Protein AF-A0A947R229-F1 (afdb_monomer_lite)

Secondary struc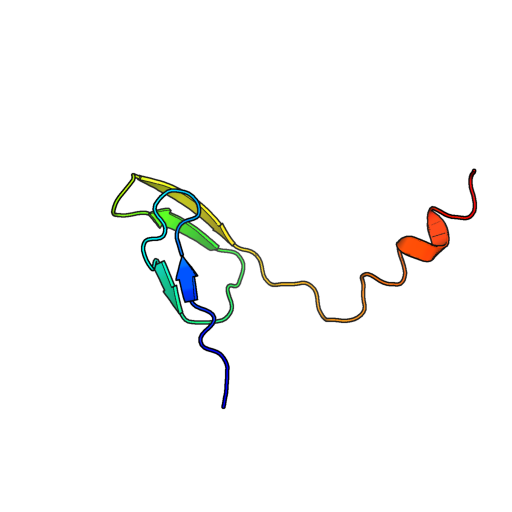ture (DSSP, 8-state):
-----EEE-TTT--EEEES---SEEEE-TTT--EEEE-PPPPTTGGGTHHHHTTS--

Foldseek 3Di:
DDAQPFDADPPPRHGPDGDFDDFDWDQDPPPRDIDTDHGDDPPPPVVPVVVVVVPPD

Structure (mmCIF, N/CA/C/O backbone):
data_AF-A0A947R229-F1
#
_entry.id   AF-A0A947R229-F1
#
loop_
_atom_site.group_PDB
_atom_site.id
_atom_site.type_symbol
_atom_site.label_atom_id
_atom_site.label_alt_id
_atom_site.label_comp_id
_atom_site.label_asym_id
_atom_site.label_entity_id
_atom_site.label_seq_id
_atom_site.pdbx_PDB_ins_code
_atom_site.Cartn_x
_atom_site.Cartn_y
_atom_site.Cartn_z
_atom_site.occupancy
_atom_site.B_iso_or_equiv
_atom_site.auth_seq_id
_atom_site.auth_comp_id
_atom_site.auth_asym_id
_atom_site.auth_atom_id
_atom_site.pdbx_PDB_model_num
ATOM 1 N N . MET A 1 1 ? 19.461 -1.998 8.253 1.00 41.22 1 MET A N 1
ATOM 2 C CA . MET A 1 1 ? 18.298 -2.446 7.453 1.00 41.22 1 MET A CA 1
ATOM 3 C C . MET A 1 1 ? 17.127 -1.508 7.726 1.00 41.22 1 MET A C 1
ATOM 5 O O . MET A 1 1 ? 16.585 -1.557 8.824 1.00 41.22 1 MET A O 1
ATOM 9 N N . LYS A 1 2 ? 16.811 -0.568 6.826 1.00 54.81 2 LYS A N 1
ATOM 10 C CA . LYS A 1 2 ? 15.912 0.551 7.156 1.00 54.81 2 LYS A CA 1
ATOM 11 C C . LYS A 1 2 ? 14.805 0.745 6.119 1.00 54.81 2 LYS A C 1
ATOM 13 O O . LYS A 1 2 ? 14.782 1.769 5.466 1.00 54.81 2 LYS A O 1
ATOM 18 N N . TYR A 1 3 ? 13.860 -0.191 6.013 1.00 52.75 3 TYR A N 1
ATOM 19 C CA . TYR A 1 3 ? 12.638 0.055 5.236 1.00 52.75 3 TYR A CA 1
ATOM 20 C C . TYR A 1 3 ? 11.417 -0.561 5.922 1.00 52.75 3 TYR A C 1
ATOM 22 O O . TYR A 1 3 ? 11.034 -1.698 5.669 1.00 52.75 3 TYR A O 1
ATOM 30 N N . LYS A 1 4 ? 10.789 0.206 6.822 1.00 57.72 4 LYS A N 1
ATOM 31 C CA . LYS A 1 4 ? 9.362 0.021 7.113 1.00 57.72 4 LYS A CA 1
ATOM 32 C C . LYS A 1 4 ? 8.588 0.913 6.143 1.00 57.72 4 LYS A C 1
ATOM 34 O O . LYS A 1 4 ? 8.175 2.007 6.509 1.00 57.72 4 LYS A O 1
ATOM 39 N N . THR A 1 5 ? 8.414 0.457 4.908 1.00 81.75 5 THR A N 1
ATOM 40 C CA . THR A 1 5 ? 7.434 1.030 3.977 1.00 81.75 5 THR A CA 1
ATOM 41 C C . THR A 1 5 ? 6.056 0.545 4.408 1.00 81.75 5 THR A C 1
ATOM 43 O O . THR A 1 5 ? 5.549 -0.495 3.988 1.00 81.75 5 THR A O 1
ATOM 46 N N . GLU A 1 6 ? 5.499 1.237 5.398 1.00 93.44 6 GLU A N 1
ATOM 47 C CA . GLU A 1 6 ? 4.131 1.009 5.843 1.00 93.44 6 GLU A CA 1
ATOM 48 C C . GLU A 1 6 ? 3.169 1.578 4.805 1.00 93.44 6 GLU A C 1
ATOM 50 O O . GLU A 1 6 ? 3.042 2.792 4.662 1.00 93.44 6 GLU A O 1
ATOM 55 N N . ASN A 1 7 ? 2.448 0.697 4.119 1.00 93.00 7 ASN A N 1
ATOM 56 C CA . ASN A 1 7 ? 1.418 1.098 3.177 1.00 93.00 7 ASN A CA 1
ATOM 57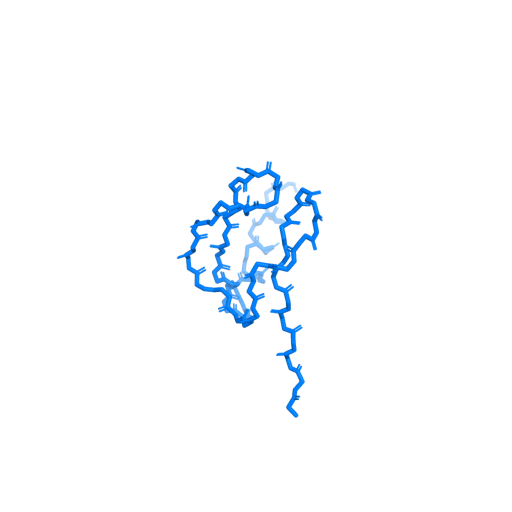 C C . ASN A 1 7 ? 0.095 1.201 3.923 1.00 93.00 7 ASN A C 1
ATOM 59 O O . ASN A 1 7 ? -0.433 0.233 4.488 1.00 93.00 7 ASN A O 1
ATOM 63 N N . ARG A 1 8 ? -0.416 2.425 3.989 1.00 95.38 8 ARG A N 1
ATOM 64 C CA . ARG A 1 8 ? -1.615 2.780 4.743 1.00 95.38 8 ARG A CA 1
ATOM 65 C C . ARG A 1 8 ? -2.715 3.184 3.782 1.00 95.38 8 ARG A C 1
ATOM 67 O O . ARG A 1 8 ? -2.449 3.756 2.731 1.00 95.38 8 ARG A O 1
ATOM 74 N N . CYS A 1 9 ? -3.953 2.908 4.175 1.00 96.94 9 CYS A N 1
ATOM 75 C CA . CYS A 1 9 ? -5.121 3.333 3.425 1.00 96.94 9 CYS A CA 1
ATOM 76 C C . CYS A 1 9 ? -5.101 4.854 3.251 1.00 96.94 9 CYS A C 1
ATOM 78 O O . CYS A 1 9 ? -4.975 5.580 4.243 1.00 96.94 9 CYS A O 1
ATOM 80 N N . TRP A 1 10 ? -5.276 5.321 2.016 1.00 95.12 10 TRP A N 1
ATOM 81 C CA . TRP A 1 10 ? -5.279 6.744 1.685 1.00 95.12 10 TRP A CA 1
ATOM 82 C C . TRP A 1 10 ? -6.333 7.514 2.488 1.00 95.12 10 TRP A C 1
ATOM 84 O O . TRP A 1 10 ? -6.025 8.562 3.059 1.00 95.12 10 TRP A O 1
ATOM 94 N N . ASN A 1 11 ? -7.523 6.918 2.620 1.00 97.81 11 ASN A N 1
ATOM 95 C CA . ASN A 1 11 ? -8.683 7.506 3.284 1.00 97.81 11 ASN A CA 1
ATOM 96 C C . ASN A 1 11 ? -8.560 7.540 4.822 1.00 97.81 11 ASN A C 1
ATOM 98 O O . ASN A 1 11 ? -8.585 8.601 5.430 1.00 97.81 11 ASN A O 1
ATOM 102 N N . CYS A 1 12 ? -8.394 6.385 5.481 1.00 97.69 12 CYS A N 1
ATOM 103 C CA . CYS A 1 12 ? -8.498 6.292 6.952 1.00 97.69 12 CYS A CA 1
ATOM 104 C C . CYS A 1 12 ? -7.175 6.014 7.688 1.00 97.69 12 CYS A C 1
ATOM 106 O O . CYS A 1 12 ? -7.178 5.703 8.884 1.00 97.69 12 CYS A O 1
ATOM 108 N N . LYS A 1 13 ? -6.051 6.006 6.963 1.00 96.88 13 LYS A N 1
ATOM 109 C CA . LYS A 1 13 ? -4.685 5.749 7.464 1.00 96.88 13 LYS A CA 1
ATOM 110 C C . LYS A 1 13 ? -4.476 4.409 8.190 1.00 96.88 13 LYS A C 1
ATOM 112 O O . LYS A 1 13 ? -3.422 4.185 8.799 1.00 96.88 13 LYS A O 1
ATOM 117 N N . LYS A 1 14 ? -5.439 3.477 8.107 1.00 97.19 14 LYS A N 1
ATOM 118 C CA . LYS A 1 14 ? -5.268 2.094 8.583 1.00 97.19 14 LYS A CA 1
ATOM 119 C C . LYS A 1 14 ? -4.078 1.463 7.870 1.00 97.19 14 LYS A C 1
ATOM 121 O O . LYS A 1 14 ? -4.008 1.532 6.648 1.00 97.19 14 LYS A O 1
ATOM 126 N N . LEU A 1 15 ? -3.186 0.825 8.624 1.00 96.69 15 LEU A N 1
ATOM 127 C CA . LEU A 1 15 ? -2.141 -0.018 8.052 1.00 96.69 15 LEU A CA 1
ATOM 128 C C . LEU A 1 15 ? -2.783 -1.159 7.258 1.00 96.69 15 LEU A C 1
ATOM 130 O O . LEU A 1 15 ? -3.588 -1.906 7.820 1.00 96.69 15 LEU A O 1
ATOM 134 N N . LEU A 1 16 ? -2.441 -1.256 5.975 1.00 95.75 16 LEU A N 1
ATOM 135 C CA . LEU A 1 16 ? -2.894 -2.332 5.099 1.00 95.75 16 LEU A CA 1
ATOM 136 C C . LEU A 1 16 ? -1.834 -3.430 5.018 1.00 95.75 16 LEU A C 1
ATOM 138 O O . LEU A 1 16 ? -2.153 -4.588 5.259 1.00 95.75 16 LEU A O 1
ATOM 142 N N . PHE A 1 17 ? -0.576 -3.064 4.762 1.00 93.50 17 PHE A N 1
ATOM 143 C CA . PHE A 1 17 ? 0.552 -3.998 4.720 1.00 93.50 17 PHE A CA 1
ATOM 144 C C . PHE A 1 17 ? 1.893 -3.271 4.917 1.00 93.50 17 PHE A C 1
ATOM 146 O O . PHE A 1 17 ? 1.957 -2.042 4.995 1.00 93.50 17 PHE A O 1
ATOM 153 N N . LYS A 1 18 ? 2.976 -4.044 5.022 1.00 92.25 18 LYS A N 1
ATOM 154 C CA . LYS A 1 18 ? 4.362 -3.559 5.085 1.00 92.25 18 LYS A CA 1
ATOM 155 C C . LYS A 1 18 ? 5.161 -4.182 3.948 1.00 92.25 18 LYS A C 1
ATOM 157 O O . LYS A 1 18 ? 4.998 -5.371 3.698 1.00 92.25 18 LYS A O 1
ATOM 162 N N . GLY A 1 19 ? 6.028 -3.400 3.317 1.00 88.38 19 GLY A N 1
ATOM 163 C CA . GLY A 1 19 ? 6.881 -3.851 2.215 1.00 88.38 19 GLY A CA 1
ATOM 164 C C . GLY A 1 19 ? 6.687 -3.013 0.957 1.00 88.38 19 GLY A C 1
ATOM 165 O O . GL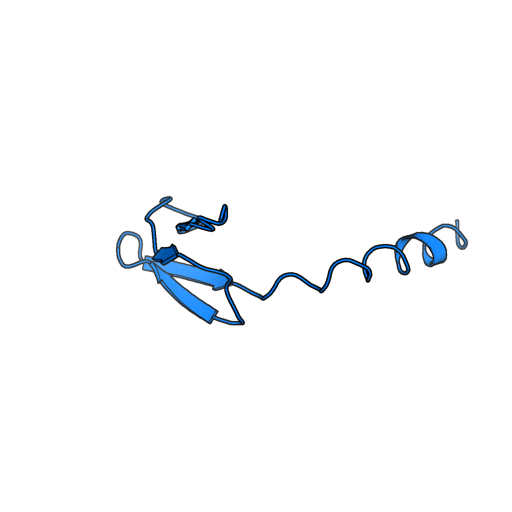Y A 1 19 ? 5.862 -2.102 0.925 1.00 88.38 19 GLY A O 1
ATOM 166 N N . THR A 1 20 ? 7.469 -3.306 -0.075 1.00 85.94 20 THR A N 1
ATOM 167 C CA . THR A 1 20 ? 7.346 -2.637 -1.372 1.00 85.94 20 THR A CA 1
ATOM 168 C C . THR A 1 20 ? 6.141 -3.209 -2.118 1.00 85.94 20 THR A C 1
ATOM 170 O O . THR A 1 20 ? 6.090 -4.424 -2.320 1.00 85.94 20 THR A O 1
ATOM 173 N N . PRO A 1 21 ? 5.153 -2.383 -2.495 1.00 84.75 21 PRO A N 1
ATOM 174 C CA . PRO A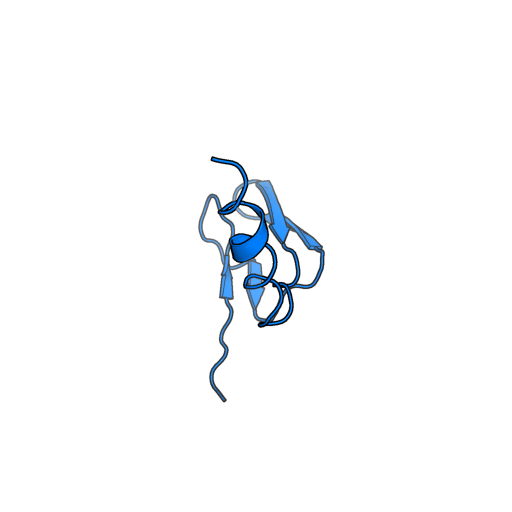 1 21 ? 4.045 -2.863 -3.302 1.00 84.75 21 PRO A CA 1
ATOM 175 C C . PRO A 1 21 ? 4.511 -3.225 -4.716 1.00 84.75 21 PRO A C 1
ATOM 177 O O . PRO A 1 21 ? 5.267 -2.485 -5.339 1.00 84.75 21 PRO A O 1
ATOM 180 N N . GLY A 1 22 ? 4.016 -4.352 -5.228 1.00 86.75 22 GLY A N 1
ATOM 181 C CA . GLY A 1 22 ? 3.832 -4.530 -6.668 1.00 86.75 22 GLY A CA 1
ATOM 182 C C . GLY A 1 22 ? 2.516 -3.885 -7.113 1.00 86.75 22 GLY A C 1
ATOM 183 O O . GLY A 1 22 ? 1.959 -3.045 -6.408 1.00 86.75 22 GLY A O 1
ATOM 184 N N . THR A 1 23 ? 1.979 -4.307 -8.256 1.00 92.06 23 THR A N 1
ATOM 185 C CA . THR A 1 23 ? 0.628 -3.900 -8.665 1.00 92.06 23 THR A CA 1
ATOM 186 C C . THR A 1 23 ? -0.396 -4.643 -7.814 1.00 92.06 23 THR A C 1
ATOM 188 O O . THR A 1 23 ? -0.532 -5.861 -7.931 1.00 92.06 23 THR A O 1
ATOM 191 N N . ILE A 1 24 ? -1.100 -3.930 -6.938 1.00 93.06 24 ILE A N 1
ATOM 192 C CA . ILE A 1 24 ? -2.129 -4.517 -6.075 1.00 93.06 24 ILE A CA 1
ATOM 193 C C . ILE A 1 24 ? -3.295 -3.554 -5.875 1.00 93.06 24 ILE A C 1
ATOM 195 O O . ILE A 1 24 ? -3.113 -2.366 -5.607 1.00 93.06 24 ILE A O 1
ATOM 199 N N . GLU A 1 25 ? -4.502 -4.109 -5.938 1.00 96.56 25 GLU A N 1
ATOM 200 C CA . GLU A 1 25 ? -5.730 -3.455 -5.507 1.00 96.56 25 GLU A CA 1
ATOM 201 C C . GLU A 1 25 ? -6.211 -4.089 -4.196 1.00 96.56 25 GLU A C 1
ATOM 203 O O . GLU A 1 25 ? -6.328 -5.309 -4.080 1.00 96.56 25 GLU A O 1
ATOM 208 N N . ILE A 1 26 ? -6.463 -3.266 -3.176 1.00 95.94 26 ILE A N 1
ATOM 209 C CA . ILE A 1 26 ? -6.871 -3.736 -1.850 1.00 95.94 26 ILE A CA 1
ATOM 210 C C . ILE A 1 26 ? -7.983 -2.870 -1.259 1.00 95.94 26 ILE A C 1
ATOM 212 O O . ILE A 1 26 ? -7.848 -1.659 -1.045 1.00 95.94 26 ILE A O 1
ATOM 216 N N . LYS A 1 27 ? -9.091 -3.524 -0.907 1.00 97.88 27 LYS A N 1
ATOM 217 C CA . LYS A 1 27 ? -10.173 -2.909 -0.140 1.00 97.88 27 LYS A CA 1
ATOM 218 C C . LYS A 1 27 ? -9.753 -2.737 1.318 1.00 97.88 27 LYS A C 1
ATOM 220 O O . LYS A 1 27 ? -9.376 -3.692 1.993 1.00 97.88 27 LYS A O 1
ATOM 225 N N . CYS A 1 28 ? -9.858 -1.518 1.837 1.00 98.31 28 CYS A N 1
ATOM 226 C CA . CYS A 1 28 ? -9.585 -1.245 3.239 1.00 98.31 28 CYS A CA 1
ATOM 227 C C . CYS A 1 28 ? -10.677 -1.872 4.124 1.00 98.31 28 CYS A C 1
ATOM 229 O O . CYS A 1 28 ? -11.832 -1.449 4.042 1.00 98.31 28 CYS A O 1
ATOM 231 N N . PRO A 1 29 ? -10.337 -2.775 5.061 1.00 97.69 29 PRO A N 1
ATOM 232 C CA . PRO A 1 29 ? -11.337 -3.433 5.904 1.00 97.69 29 PRO A CA 1
ATOM 233 C C . PRO A 1 29 ? -11.957 -2.505 6.961 1.00 97.69 29 PRO A C 1
ATOM 235 O O . PRO A 1 29 ? -12.921 -2.886 7.608 1.00 97.69 29 PRO A O 1
ATOM 238 N N . ARG A 1 30 ? -11.411 -1.295 7.170 1.00 97.94 30 ARG A N 1
ATOM 239 C CA . ARG A 1 30 ? -11.976 -0.310 8.111 1.00 97.94 30 ARG A CA 1
ATOM 240 C C . ARG A 1 30 ? -13.000 0.613 7.462 1.00 97.94 30 ARG A C 1
ATOM 242 O O . ARG A 1 30 ? -14.020 0.883 8.070 1.00 97.94 30 ARG A O 1
ATOM 249 N N . CYS A 1 31 ? -12.694 1.153 6.284 1.00 98.00 31 CYS A N 1
ATOM 250 C CA . CYS A 1 31 ? -13.511 2.207 5.670 1.00 98.00 31 CYS A CA 1
ATOM 251 C C . CYS A 1 31 ? -14.104 1.822 4.311 1.00 98.00 31 CYS A C 1
ATOM 253 O O . CYS A 1 31 ? -14.775 2.636 3.694 1.00 98.00 31 CYS A O 1
ATOM 255 N N . GLY A 1 32 ? -13.816 0.621 3.804 1.00 98.00 32 GLY A N 1
ATOM 256 C CA . GLY A 1 32 ? -14.329 0.139 2.523 1.00 98.00 32 GLY A CA 1
ATOM 257 C C . GLY A 1 32 ? -13.669 0.737 1.276 1.00 98.00 32 GLY A C 1
ATOM 258 O O . GLY A 1 32 ? -13.896 0.206 0.195 1.00 98.00 32 GLY A O 1
ATOM 259 N N . HIS A 1 33 ? -12.834 1.775 1.403 1.00 98.31 33 HIS A N 1
ATOM 260 C CA . HIS A 1 33 ? -12.134 2.396 0.272 1.00 98.31 33 HIS A CA 1
ATOM 261 C C . HIS A 1 33 ? -11.182 1.414 -0.425 1.00 98.31 33 HIS A C 1
ATOM 263 O O . HIS A 1 33 ? -10.416 0.719 0.250 1.00 98.31 33 HIS A O 1
ATOM 269 N N . ILE A 1 34 ? -11.200 1.391 -1.756 1.00 98.06 34 ILE A N 1
ATOM 270 C CA . ILE A 1 34 ? -10.298 0.584 -2.582 1.00 98.06 34 ILE A CA 1
ATOM 271 C C . ILE A 1 34 ? -9.019 1.387 -2.833 1.00 98.06 34 ILE A C 1
ATOM 273 O O . ILE A 1 34 ? -9.081 2.520 -3.291 1.00 98.06 34 ILE A O 1
ATOM 277 N N . ASN A 1 35 ? -7.868 0.825 -2.464 1.00 96.25 35 ASN A N 1
ATOM 278 C CA . ASN A 1 35 ? -6.560 1.456 -2.631 1.00 96.25 35 ASN A CA 1
ATOM 279 C C . ASN A 1 35 ? -5.814 0.708 -3.730 1.00 96.25 35 ASN A C 1
ATOM 281 O O . ASN A 1 35 ? -5.779 -0.523 -3.712 1.00 96.25 35 ASN A O 1
ATOM 285 N N . PHE A 1 36 ? -5.200 1.459 -4.634 1.00 95.62 36 PHE A N 1
ATOM 286 C CA . PHE A 1 36 ? -4.384 0.930 -5.713 1.00 95.62 36 PHE A 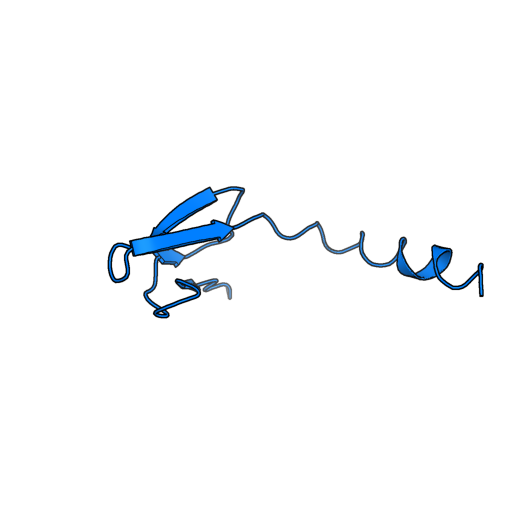CA 1
ATOM 287 C C . PHE A 1 36 ? -2.926 1.311 -5.466 1.00 95.62 36 PHE A C 1
ATOM 289 O O . PHE A 1 36 ? -2.626 2.471 -5.182 1.00 95.62 36 PHE A O 1
ATOM 296 N N . TYR A 1 37 ? -2.036 0.329 -5.538 1.00 91.88 37 TYR A N 1
ATOM 297 C CA . TYR A 1 37 ? -0.599 0.519 -5.391 1.00 91.88 37 TYR A CA 1
ATOM 298 C C . TYR A 1 37 ? 0.112 -0.004 -6.635 1.00 91.88 37 TYR A C 1
ATOM 300 O O . TYR A 1 37 ? -0.320 -0.989 -7.238 1.00 91.88 37 TYR A O 1
ATOM 308 N N . GLN A 1 38 ? 1.211 0.653 -6.992 1.00 88.25 38 GLN A N 1
ATOM 309 C CA . GLN A 1 38 ? 2.085 0.282 -8.097 1.00 88.25 38 GLN A CA 1
ATOM 310 C C . GLN A 1 38 ? 3.534 0.267 -7.608 1.00 88.25 38 GLN A C 1
ATOM 312 O O . GLN A 1 38 ? 3.857 0.988 -6.657 1.00 88.25 38 GLN A O 1
ATOM 317 N N . PRO A 1 39 ? 4.408 -0.535 -8.239 1.00 84.50 39 PRO A N 1
ATOM 318 C CA . PRO A 1 39 ? 5.836 -0.416 -8.004 1.00 84.50 39 PRO A CA 1
ATOM 319 C C . PRO A 1 39 ? 6.293 0.988 -8.401 1.00 84.50 39 PRO A C 1
ATOM 321 O O . PRO A 1 39 ? 5.882 1.509 -9.440 1.00 84.50 39 PRO A O 1
ATOM 324 N N . GLU A 1 40 ? 7.149 1.597 -7.583 1.00 76.94 40 GLU A N 1
ATOM 325 C CA . GLU A 1 40 ? 7.817 2.821 -8.011 1.00 76.94 40 GLU A CA 1
ATOM 326 C C . GLU A 1 40 ? 8.693 2.505 -9.232 1.00 76.94 40 GLU A C 1
ATOM 328 O O . GLU A 1 40 ? 9.320 1.437 -9.277 1.00 76.94 40 GLU A O 1
ATOM 333 N N . PRO A 1 41 ? 8.722 3.387 -10.246 1.00 72.31 41 PRO A N 1
ATOM 334 C CA . PRO A 1 41 ? 9.607 3.199 -11.380 1.00 72.31 41 PRO A CA 1
ATOM 335 C C . PRO A 1 41 ? 11.060 3.141 -10.886 1.00 72.31 41 PRO A C 1
ATOM 337 O O . PRO A 1 41 ? 11.405 3.835 -9.925 1.00 72.31 41 PRO A O 1
ATOM 340 N N . PRO A 1 42 ? 11.925 2.337 -11.528 1.00 68.25 42 PRO A N 1
ATOM 341 C CA . PRO A 1 42 ? 13.333 2.289 -11.166 1.00 68.25 42 PRO A CA 1
ATOM 342 C C . PRO A 1 42 ? 13.931 3.703 -11.198 1.00 68.25 42 PRO A C 1
ATOM 344 O O . PRO A 1 42 ? 13.705 4.467 -12.145 1.00 68.25 42 PRO A O 1
ATOM 347 N N . GLU A 1 43 ? 14.670 4.061 -10.143 1.00 59.56 43 GLU A N 1
ATOM 348 C CA . GLU A 1 43 ? 15.354 5.350 -10.030 1.00 59.56 43 GLU A CA 1
ATOM 349 C C . GLU A 1 43 ? 16.226 5.573 -11.278 1.00 59.56 43 GLU A C 1
ATOM 351 O O . GLU A 1 43 ? 17.201 4.861 -11.506 1.00 59.56 43 GLU A O 1
ATOM 356 N N . GLY A 1 44 ? 15.842 6.533 -12.127 1.00 55.41 44 GLY A N 1
ATOM 357 C CA . GLY A 1 44 ? 16.576 6.863 -13.357 1.00 55.41 44 GLY A CA 1
ATOM 358 C C . GLY A 1 44 ? 15.722 7.248 -14.567 1.00 55.41 44 GLY A C 1
ATOM 359 O O . GLY A 1 44 ? 16.219 7.931 -15.456 1.00 55.41 44 GLY A O 1
ATOM 360 N N . GLN A 1 45 ? 14.429 6.907 -14.609 1.00 53.66 45 GLN A N 1
ATOM 361 C CA . GLN A 1 45 ? 13.588 7.216 -15.785 1.00 53.66 45 GLN A CA 1
ATOM 362 C C . GLN A 1 45 ? 12.916 8.602 -15.757 1.00 53.66 45 GLN A C 1
ATOM 364 O O . GLN A 1 45 ? 12.485 9.095 -16.795 1.00 53.66 45 GLN A O 1
ATOM 369 N N . ASN A 1 46 ? 12.889 9.293 -14.611 1.00 49.50 46 ASN A N 1
ATOM 370 C CA . ASN A 1 46 ? 12.275 10.627 -14.499 1.00 49.50 46 ASN A CA 1
ATOM 371 C C . ASN A 1 46 ? 13.165 11.777 -15.034 1.00 49.50 46 ASN A C 1
ATOM 373 O O . ASN A 1 46 ? 12.753 12.935 -15.030 1.00 49.50 46 ASN A O 1
ATOM 377 N N . GLN A 1 47 ? 14.399 11.495 -15.475 1.00 52.78 47 GLN A N 1
ATOM 378 C CA . GLN A 1 47 ? 15.302 12.531 -16.004 1.00 52.78 47 GLN A CA 1
ATOM 379 C C . GLN A 1 47 ? 15.252 12.680 -17.532 1.00 52.78 47 GLN A C 1
ATOM 381 O O . GLN A 1 47 ? 15.598 13.746 -18.032 1.00 52.78 47 GLN A O 1
ATOM 386 N N . LEU A 1 48 ? 14.770 11.680 -18.283 1.00 53.38 48 LEU A N 1
ATOM 387 C CA . LEU A 1 48 ? 14.670 11.790 -19.747 1.00 53.38 48 LEU A CA 1
AT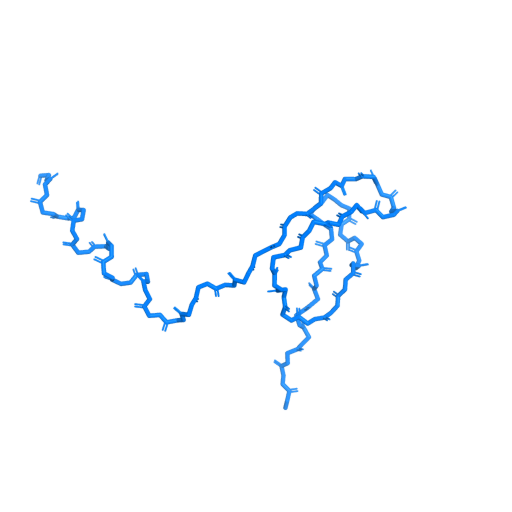OM 388 C C . LEU A 1 48 ? 13.460 12.620 -20.204 1.00 53.38 48 LEU A C 1
ATOM 390 O O . LEU A 1 48 ? 13.569 13.379 -21.164 1.00 53.38 48 LEU A O 1
ATOM 394 N N . ASN A 1 49 ? 12.338 12.560 -19.483 1.00 50.47 49 ASN A N 1
ATOM 395 C CA . ASN A 1 49 ? 11.121 13.269 -19.898 1.00 50.47 49 ASN A CA 1
ATOM 396 C C . ASN A 1 49 ? 11.189 14.785 -19.645 1.00 50.47 49 ASN A C 1
ATOM 398 O O . ASN A 1 49 ? 10.526 15.550 -20.335 1.00 50.47 49 ASN A O 1
ATOM 402 N N . LYS A 1 50 ? 12.039 15.252 -18.719 1.00 49.03 50 LYS A N 1
ATOM 403 C CA . LYS A 1 50 ? 12.199 16.695 -18.455 1.00 49.03 50 LYS A CA 1
ATOM 404 C C . LYS A 1 50 ? 13.021 17.436 -19.515 1.00 49.03 50 LYS A C 1
ATOM 406 O O . LYS A 1 50 ? 12.926 18.654 -19.591 1.00 49.03 50 LYS A O 1
ATOM 411 N N . HIS A 1 51 ? 13.808 16.734 -20.336 1.00 48.19 51 HIS A N 1
ATOM 412 C CA . HIS A 1 51 ? 14.654 17.365 -21.359 1.00 48.19 51 HIS A CA 1
ATOM 413 C C . HIS A 1 51 ? 13.964 17.517 -22.728 1.00 48.19 51 HIS A C 1
ATOM 415 O O . HIS A 1 51 ? 14.445 18.282 -23.569 1.00 48.19 51 HIS A O 1
ATOM 421 N N . MET A 1 52 ? 12.847 16.809 -22.951 1.00 49.50 52 MET A N 1
ATOM 422 C CA . MET A 1 52 ? 12.054 16.901 -24.185 1.00 49.50 52 MET A CA 1
ATOM 423 C C . MET A 1 52 ? 10.938 17.955 -24.103 1.00 49.50 52 MET A C 1
ATOM 425 O O . MET A 1 52 ? 10.663 18.605 -25.105 1.00 49.50 52 MET A O 1
ATOM 429 N N . GLU A 1 53 ? 10.354 18.207 -22.925 1.00 50.88 53 GLU A N 1
ATOM 430 C CA . GLU A 1 53 ? 9.303 19.236 -22.773 1.00 50.88 53 GLU A CA 1
ATOM 431 C C . GLU A 1 53 ? 9.842 20.676 -22.674 1.00 50.88 53 GLU A C 1
ATOM 433 O O . GLU A 1 53 ? 9.079 21.628 -22.788 1.00 50.88 53 GLU A O 1
ATOM 438 N N . ALA A 1 54 ? 11.157 20.862 -22.520 1.00 49.97 54 ALA A N 1
ATOM 439 C CA . ALA A 1 54 ? 11.789 22.184 -22.446 1.00 49.97 54 ALA A CA 1
ATOM 440 C C . ALA A 1 54 ? 12.275 22.741 -23.806 1.00 49.97 54 ALA A C 1
ATOM 442 O O . ALA A 1 54 ? 12.916 23.787 -23.829 1.00 49.97 54 ALA A O 1
ATOM 443 N N . GLN A 1 55 ? 12.023 22.050 -24.929 1.00 55.34 55 GLN A N 1
ATOM 444 C CA . GLN A 1 55 ? 12.486 22.462 -26.272 1.00 55.34 55 GLN A CA 1
ATOM 445 C C . GLN A 1 55 ? 11.355 22.781 -27.271 1.00 55.34 55 GLN A C 1
ATOM 447 O O . GLN A 1 55 ? 11.627 23.062 -28.436 1.00 55.34 55 GLN A O 1
ATOM 452 N N . HIS A 1 56 ? 10.097 22.806 -26.820 1.00 50.25 56 HIS A N 1
ATOM 453 C CA . HIS A 1 56 ? 8.963 23.335 -27.587 1.00 50.25 56 HIS A CA 1
ATOM 454 C C . HIS A 1 56 ? 8.156 24.316 -26.727 1.00 50.25 56 HIS A C 1
ATOM 456 O O . HIS A 1 56 ? 7.040 24.026 -26.302 1.00 50.25 56 HIS A O 1
ATOM 462 N N . GLY A 1 57 ? 8.761 25.472 -26.462 1.00 38.91 57 GLY A N 1
ATOM 463 C CA . GLY A 1 57 ? 8.139 26.656 -25.873 1.00 38.91 57 GLY A CA 1
ATOM 464 C C . GLY A 1 57 ? 8.922 27.889 -26.277 1.00 38.91 57 GLY A C 1
ATOM 465 O O . GLY A 1 57 ? 10.123 27.923 -25.935 1.00 38.91 57 GLY A O 1
#

pLDDT: mean 78.57, std 20.43, range [38.91, 98.31]

Radius of gyration: 16.29 Å; chains: 1; bounding box: 33×31×36 Å

Sequence (57 aa):
MKYKTENRCWNCKKLLFKGTPGTIEIKCPRCGHINFYQPEPPEGQNQLNKHMEAQHG